Protein AF-B4EXF0-F1 (afdb_monomer_lite)

Organism: Proteus mirabilis (strain HI4320) (NCBI:txid529507)

Sequence (108 aa):
MRCEFGQGVREWAQDFWNEILFPFFVTAGLLLPLILVVGVFLVWDEQRQAEWGRYYLTECQLVERNRNAGFWSGRENILQCGMTREHVNADAYEKAIRAWQQKQTETE

Structure (mmCIF, N/CA/C/O backbone):
data_AF-B4EXF0-F1
#
_entry.id   AF-B4EXF0-F1
#
loop_
_atom_site.group_PDB
_atom_site.id
_atom_site.type_symbol
_atom_site.label_atom_id
_atom_site.label_alt_id
_atom_site.label_comp_id
_atom_site.label_asym_id
_atom_site.label_entity_id
_atom_site.label_seq_id
_atom_site.pdbx_PDB_ins_code
_atom_site.Cartn_x
_atom_site.Cartn_y
_atom_site.Cartn_z
_atom_site.occupancy
_atom_site.B_iso_or_equiv
_atom_site.auth_seq_id
_atom_site.auth_comp_id
_atom_site.auth_asym_id
_atom_site.auth_atom_id
_atom_site.pdbx_PDB_model_num
ATOM 1 N N . MET A 1 1 ? 37.226 6.032 -56.724 1.00 40.16 1 MET A N 1
ATOM 2 C CA . MET A 1 1 ? 36.592 4.872 -56.064 1.00 40.16 1 MET A CA 1
ATOM 3 C C . MET A 1 1 ? 35.904 5.410 -54.823 1.00 40.16 1 MET A C 1
ATOM 5 O O . MET A 1 1 ? 36.587 5.881 -53.925 1.00 40.16 1 MET A O 1
ATOM 9 N N . ARG A 1 2 ? 34.576 5.546 -54.867 1.00 41.88 2 ARG A N 1
ATOM 10 C CA . ARG A 1 2 ? 33.779 6.204 -53.822 1.00 41.88 2 ARG A CA 1
ATOM 11 C C . ARG A 1 2 ? 33.277 5.100 -52.896 1.00 41.88 2 ARG A C 1
ATOM 13 O O . ARG A 1 2 ? 32.694 4.143 -53.382 1.00 41.88 2 ARG A O 1
ATOM 20 N N . CYS A 1 3 ? 33.609 5.193 -51.615 1.00 49.22 3 CYS A N 1
ATOM 21 C CA . CYS A 1 3 ? 33.392 4.141 -50.630 1.00 49.22 3 CYS A CA 1
ATOM 22 C C . CYS A 1 3 ? 31.907 3.743 -50.532 1.00 49.22 3 CYS A C 1
ATOM 24 O O . CYS A 1 3 ? 31.099 4.522 -50.035 1.00 49.22 3 CYS A O 1
ATOM 26 N N . GLU A 1 4 ? 31.577 2.510 -50.922 1.00 52.06 4 GLU A N 1
ATOM 27 C CA . GLU A 1 4 ? 30.278 1.853 -50.669 1.00 52.06 4 GLU A CA 1
ATOM 28 C C . GLU A 1 4 ? 30.135 1.366 -49.212 1.00 52.06 4 GLU A C 1
ATOM 30 O O . GLU A 1 4 ? 29.144 0.753 -48.829 1.00 52.06 4 GLU A O 1
ATOM 35 N N . PHE A 1 5 ? 31.108 1.685 -48.353 1.00 48.38 5 PHE A N 1
ATOM 36 C CA . PHE A 1 5 ? 31.152 1.254 -46.952 1.00 48.38 5 PHE A CA 1
ATOM 37 C C . PHE A 1 5 ? 30.057 1.891 -46.072 1.00 48.38 5 PHE A C 1
ATOM 39 O O . PHE A 1 5 ? 29.817 1.442 -44.957 1.00 48.38 5 PHE A O 1
ATOM 46 N N . GLY A 1 6 ? 29.384 2.942 -46.556 1.00 55.31 6 GLY A N 1
ATOM 47 C CA . GLY A 1 6 ? 28.331 3.647 -45.817 1.00 55.31 6 GLY A CA 1
ATOM 48 C C . GLY A 1 6 ? 26.916 3.088 -46.003 1.00 55.31 6 GLY A C 1
ATOM 49 O O . GLY A 1 6 ? 26.067 3.330 -45.149 1.00 55.31 6 GLY A O 1
ATOM 50 N N . GLN A 1 7 ? 26.641 2.350 -47.088 1.00 57.41 7 GLN A N 1
ATOM 51 C CA . GLN A 1 7 ? 25.297 1.814 -47.353 1.00 57.41 7 GLN A CA 1
ATOM 52 C C . GLN A 1 7 ? 24.999 0.573 -46.506 1.00 57.41 7 GLN A C 1
ATOM 54 O O . GLN A 1 7 ? 24.001 0.571 -45.792 1.00 57.41 7 GLN A O 1
ATOM 59 N N . GLY A 1 8 ? 25.913 -0.403 -46.466 1.00 66.31 8 GLY A N 1
ATOM 60 C CA . GLY A 1 8 ? 25.713 -1.631 -45.682 1.00 66.31 8 GLY A CA 1
ATOM 61 C C . GLY A 1 8 ? 25.619 -1.399 -44.168 1.00 66.31 8 GLY A C 1
ATOM 62 O O . GLY A 1 8 ? 24.878 -2.089 -43.478 1.00 66.31 8 GLY A O 1
ATOM 63 N N . VAL A 1 9 ? 26.303 -0.377 -43.637 1.00 72.62 9 VAL A N 1
ATOM 64 C CA . VAL A 1 9 ? 26.211 -0.004 -42.210 1.00 72.62 9 VAL A CA 1
ATOM 65 C C . VAL A 1 9 ? 24.851 0.612 -41.878 1.00 72.62 9 VAL A C 1
ATOM 67 O O . VAL A 1 9 ? 24.314 0.384 -40.797 1.00 72.62 9 VAL A O 1
ATOM 70 N N . ARG A 1 10 ? 24.278 1.389 -42.803 1.00 72.19 10 ARG A N 1
ATOM 71 C CA . ARG A 1 10 ? 22.977 2.035 -42.610 1.00 72.19 10 ARG A CA 1
ATOM 72 C C . ARG A 1 10 ? 21.832 1.027 -42.699 1.00 72.19 10 ARG A C 1
ATOM 74 O O . ARG A 1 10 ? 20.913 1.102 -41.892 1.00 72.19 10 ARG A O 1
ATOM 81 N N . GLU A 1 11 ? 21.933 0.078 -43.623 1.00 80.38 11 GLU A N 1
ATOM 82 C CA . GLU A 1 11 ? 20.989 -1.036 -43.764 1.00 80.38 11 GLU A CA 1
ATOM 83 C C . GLU A 1 11 ? 21.034 -1.956 -42.538 1.00 80.38 11 GLU A C 1
ATOM 85 O O . GLU A 1 11 ? 19.998 -2.200 -41.926 1.00 80.38 11 GLU A O 1
ATOM 90 N N . TRP A 1 12 ? 22.232 -2.349 -42.085 1.00 80.06 12 TRP A N 1
ATOM 91 C CA . TRP A 1 12 ? 22.395 -3.134 -40.856 1.00 80.06 12 TRP A CA 1
ATOM 92 C C . TRP A 1 12 ? 21.836 -2.415 -39.619 1.00 80.06 12 TRP A C 1
ATOM 94 O O . TRP A 1 12 ? 21.168 -3.024 -38.786 1.00 80.06 12 TRP A O 1
ATOM 104 N N . ALA A 1 13 ? 22.065 -1.103 -39.505 1.00 81.62 13 ALA A N 1
ATOM 105 C CA . ALA A 1 13 ? 21.520 -0.309 -38.409 1.00 81.62 13 ALA A CA 1
ATOM 106 C C . ALA A 1 13 ? 19.985 -0.218 -38.455 1.00 81.62 13 ALA A C 1
ATOM 108 O O . ALA A 1 13 ? 19.351 -0.213 -37.402 1.00 81.62 13 ALA A O 1
ATOM 109 N N . GLN A 1 14 ? 19.381 -0.152 -39.647 1.00 80.50 14 GLN A N 1
ATOM 110 C CA . GLN A 1 14 ? 17.923 -0.150 -39.802 1.00 80.50 14 GLN A CA 1
ATOM 111 C C . GLN A 1 14 ? 17.304 -1.504 -39.444 1.00 80.50 14 GLN A C 1
ATOM 113 O O . GLN A 1 14 ? 16.290 -1.518 -38.747 1.00 80.50 14 GLN A O 1
ATOM 118 N N . ASP A 1 15 ? 17.919 -2.615 -39.850 1.00 82.81 15 ASP A N 1
ATOM 119 C CA . ASP A 1 15 ? 17.464 -3.961 -39.471 1.00 82.81 15 ASP A CA 1
ATOM 120 C C . ASP A 1 15 ? 17.567 -4.176 -37.962 1.00 82.81 15 ASP A C 1
ATOM 122 O O . ASP A 1 15 ? 16.587 -4.531 -37.308 1.00 82.81 15 ASP A O 1
ATOM 126 N N . PHE A 1 16 ? 18.717 -3.844 -37.370 1.00 83.44 16 PHE A N 1
ATOM 127 C CA . PHE A 1 16 ? 18.906 -3.936 -35.925 1.00 83.44 16 PHE A CA 1
ATOM 128 C C . PHE A 1 16 ? 17.891 -3.078 -35.155 1.00 83.44 16 PHE A C 1
ATOM 130 O O . PHE A 1 16 ? 17.359 -3.491 -34.119 1.00 83.44 16 PHE A O 1
ATOM 137 N 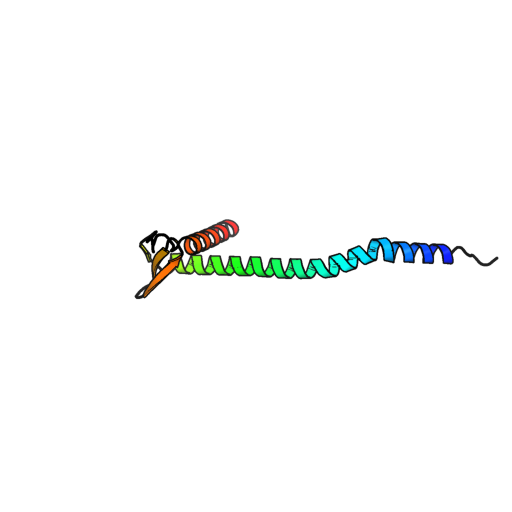N . TRP A 1 17 ? 17.589 -1.881 -35.667 1.00 82.62 17 TRP A N 1
ATOM 138 C CA . TRP A 1 17 ? 16.598 -1.007 -35.055 1.00 82.62 17 TRP A CA 1
ATOM 139 C C . TRP A 1 17 ? 15.188 -1.590 -35.136 1.00 82.62 17 TRP A C 1
ATOM 141 O O . TRP A 1 17 ? 14.482 -1.572 -34.136 1.00 82.62 17 TRP A O 1
ATOM 151 N N . ASN A 1 18 ? 14.772 -2.122 -36.284 1.00 83.00 18 ASN A N 1
ATOM 152 C CA . ASN A 1 18 ? 13.396 -2.574 -36.497 1.00 83.00 18 ASN A CA 1
ATOM 153 C C . ASN A 1 18 ? 13.104 -3.951 -35.900 1.00 83.00 18 ASN A C 1
ATOM 155 O O . ASN A 1 18 ? 12.007 -4.176 -35.392 1.00 83.00 18 ASN A O 1
ATOM 159 N N . GLU A 1 19 ? 14.061 -4.870 -35.968 1.00 81.88 19 GLU A N 1
ATOM 160 C CA . GLU A 1 19 ? 13.838 -6.267 -35.598 1.00 81.88 19 GLU A CA 1
ATOM 161 C C . GLU A 1 19 ? 14.115 -6.516 -34.114 1.00 81.88 19 GLU A C 1
ATOM 163 O O . GLU A 1 19 ? 13.429 -7.307 -33.469 1.00 81.88 19 GLU A O 1
ATOM 168 N N . ILE A 1 20 ? 15.087 -5.793 -33.548 1.00 81.12 20 ILE A N 1
ATOM 169 C CA . ILE A 1 20 ? 15.493 -5.957 -32.153 1.00 81.12 20 ILE A CA 1
ATOM 170 C C . ILE A 1 20 ? 14.961 -4.794 -31.326 1.00 81.12 20 ILE A C 1
ATOM 172 O O . ILE A 1 20 ? 14.101 -4.989 -30.477 1.00 81.12 20 ILE A O 1
ATOM 176 N N . LEU A 1 21 ? 15.423 -3.567 -31.559 1.00 83.94 21 LEU A N 1
ATOM 177 C CA . LEU A 1 21 ? 15.153 -2.467 -30.627 1.00 83.94 21 LEU A CA 1
ATOM 178 C C . LEU A 1 21 ? 13.694 -1.985 -30.632 1.00 83.94 21 LEU A C 1
ATOM 180 O O . LEU A 1 21 ? 13.117 -1.765 -29.567 1.00 83.94 21 LEU A O 1
ATOM 184 N N . PHE A 1 22 ? 13.077 -1.837 -31.800 1.00 84.25 22 PHE A N 1
ATOM 185 C CA . PHE A 1 22 ? 11.719 -1.322 -31.964 1.00 84.25 22 PHE A CA 1
ATOM 186 C C . PHE A 1 22 ? 10.665 -2.123 -31.180 1.00 84.25 22 PHE A C 1
ATOM 188 O O . PHE A 1 22 ? 9.925 -1.497 -30.418 1.00 84.25 22 PHE A O 1
ATOM 195 N N . PRO A 1 23 ? 10.595 -3.469 -31.251 1.00 84.38 23 PRO A N 1
ATOM 196 C CA . PRO A 1 23 ? 9.630 -4.221 -30.452 1.00 84.38 23 PRO A CA 1
ATOM 197 C C . PRO A 1 23 ? 9.886 -4.088 -28.946 1.00 84.38 23 PRO A C 1
ATOM 199 O O . PRO A 1 23 ? 8.922 -3.971 -28.186 1.00 84.38 23 PRO A O 1
ATOM 202 N N . PHE A 1 24 ? 11.145 -4.022 -28.491 1.00 83.12 24 PHE A N 1
ATOM 203 C CA . PHE A 1 24 ? 11.445 -3.752 -27.078 1.00 83.12 24 PHE A CA 1
ATOM 204 C C . PHE A 1 24 ? 10.968 -2.365 -26.644 1.00 83.12 24 PHE A C 1
ATOM 206 O O . PHE A 1 24 ? 10.347 -2.243 -25.593 1.00 83.12 24 PHE 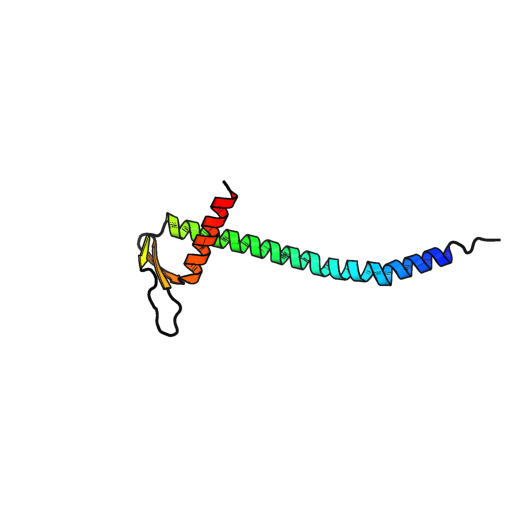A O 1
ATOM 213 N N . PHE A 1 25 ? 11.191 -1.321 -27.444 1.00 84.88 25 PHE A N 1
ATOM 214 C CA . PHE A 1 25 ? 10.744 0.030 -27.098 1.00 84.88 25 PHE A CA 1
ATOM 215 C C . PHE A 1 25 ? 9.223 0.183 -27.144 1.00 84.88 25 PHE A C 1
ATOM 217 O O . PHE A 1 25 ? 8.661 0.876 -26.299 1.00 84.88 25 PHE A O 1
ATOM 224 N N . VAL A 1 26 ? 8.540 -0.483 -28.076 1.00 85.56 26 VAL A N 1
ATOM 225 C CA . VAL A 1 26 ? 7.072 -0.473 -28.155 1.00 85.56 26 VAL A CA 1
ATOM 226 C C . VAL A 1 26 ? 6.458 -1.228 -26.975 1.00 85.56 26 VAL A C 1
ATOM 228 O O . VAL A 1 26 ? 5.552 -0.715 -26.318 1.00 85.56 26 VAL A O 1
ATOM 231 N N . THR A 1 27 ? 6.966 -2.423 -26.661 1.00 86.19 27 THR A N 1
ATOM 232 C CA . THR A 1 27 ? 6.480 -3.211 -25.516 1.00 86.19 27 THR A CA 1
ATOM 233 C C . THR A 1 27 ? 6.791 -2.527 -24.191 1.00 86.19 27 THR A C 1
ATOM 235 O O . THR A 1 27 ? 5.896 -2.401 -23.359 1.00 86.19 27 THR A O 1
ATOM 238 N N . ALA A 1 28 ? 8.009 -2.011 -24.005 1.00 86.06 28 ALA A N 1
ATOM 239 C CA . ALA A 1 28 ? 8.367 -1.228 -22.829 1.00 86.06 28 ALA A CA 1
ATOM 240 C C . ALA A 1 28 ? 7.510 0.040 -22.735 1.00 86.06 28 ALA A C 1
ATOM 242 O O . ALA A 1 28 ? 6.929 0.292 -21.689 1.00 86.06 28 ALA A O 1
ATOM 243 N N . GLY A 1 29 ? 7.339 0.796 -23.822 1.00 87.38 29 GLY A N 1
ATOM 244 C CA . GLY A 1 29 ? 6.516 2.008 -23.843 1.00 87.38 29 GLY A CA 1
ATOM 245 C C . GLY A 1 29 ? 5.055 1.776 -23.445 1.00 87.38 29 GLY A C 1
ATOM 246 O O . GLY A 1 29 ? 4.441 2.666 -22.863 1.00 87.38 29 GLY A O 1
ATOM 247 N N . LEU A 1 30 ? 4.511 0.581 -23.696 1.00 88.75 30 LEU A N 1
ATOM 248 C CA . LEU A 1 30 ? 3.171 0.184 -23.259 1.00 88.75 30 LEU A CA 1
ATOM 249 C C . LEU A 1 30 ? 3.152 -0.351 -21.815 1.00 88.75 30 LEU A C 1
ATOM 251 O O . LEU A 1 30 ? 2.271 -0.005 -21.030 1.00 88.75 30 LEU A O 1
ATOM 255 N N . LEU A 1 31 ? 4.109 -1.210 -21.459 1.00 90.31 31 LEU A N 1
ATOM 256 C CA . LEU A 1 31 ? 4.122 -1.913 -20.174 1.00 90.31 31 LEU A CA 1
ATOM 257 C C . LEU A 1 31 ? 4.571 -1.020 -19.017 1.00 90.31 31 LEU A C 1
ATOM 259 O O . LEU A 1 31 ? 4.003 -1.104 -17.934 1.00 90.31 31 LEU A O 1
ATOM 263 N N . LEU A 1 32 ? 5.555 -0.147 -19.228 1.00 90.88 32 LEU A N 1
ATOM 264 C CA . LEU A 1 32 ? 6.098 0.729 -18.187 1.00 90.88 32 LEU A CA 1
ATOM 265 C C . LEU A 1 32 ? 5.040 1.660 -17.569 1.00 90.88 32 LEU A C 1
ATOM 267 O O . LEU A 1 32 ? 4.924 1.662 -16.343 1.00 90.88 32 LEU A O 1
ATOM 271 N N . PRO A 1 33 ? 4.215 2.401 -18.342 1.00 90.38 33 PRO A N 1
ATOM 272 C CA . PRO A 1 33 ? 3.152 3.208 -17.747 1.00 90.38 33 PRO A CA 1
ATOM 273 C C . PRO A 1 33 ? 2.092 2.344 -17.059 1.00 90.38 33 PRO A C 1
ATOM 275 O O . PRO A 1 33 ? 1.585 2.738 -16.014 1.00 90.38 33 PRO A O 1
ATOM 278 N N . LEU A 1 34 ? 1.788 1.152 -17.585 1.00 89.44 34 LEU A N 1
ATOM 279 C CA . LEU A 1 34 ? 0.825 0.243 -16.964 1.00 89.44 34 LEU A CA 1
ATOM 280 C C . LEU A 1 34 ? 1.314 -0.248 -15.591 1.00 89.44 34 LEU A C 1
ATOM 282 O O . LEU A 1 34 ? 0.559 -0.216 -14.622 1.00 89.44 34 LEU A O 1
ATOM 286 N N . ILE A 1 35 ? 2.592 -0.624 -15.488 1.00 91.06 35 ILE A N 1
ATOM 287 C CA . ILE A 1 35 ? 3.235 -1.013 -14.226 1.00 91.06 35 ILE A CA 1
ATOM 288 C C . ILE A 1 35 ? 3.245 0.162 -13.244 1.00 91.06 35 ILE A C 1
ATOM 290 O O . ILE A 1 35 ? 2.917 -0.028 -12.075 1.00 91.06 35 ILE A O 1
ATOM 294 N N . LEU A 1 36 ? 3.571 1.375 -13.704 1.00 91.12 36 LEU A N 1
ATOM 295 C CA . LEU A 1 36 ? 3.564 2.569 -12.853 1.00 91.12 36 LEU A CA 1
ATOM 296 C C . LEU A 1 36 ? 2.167 2.870 -12.304 1.00 91.12 36 LEU A C 1
ATOM 298 O O . LEU A 1 36 ? 2.028 3.129 -11.112 1.00 91.12 36 LEU A O 1
ATOM 302 N N . VAL A 1 37 ? 1.131 2.796 -13.144 1.00 91.81 37 VAL A N 1
ATOM 303 C CA . VAL A 1 37 ? -0.258 3.006 -12.714 1.00 91.81 37 VAL A CA 1
ATOM 304 C C . VAL A 1 37 ? -0.645 1.971 -11.660 1.00 91.81 37 VAL A C 1
ATOM 306 O O . VAL A 1 37 ? -1.086 2.351 -10.578 1.00 91.81 37 VAL A O 1
ATOM 309 N N . VAL A 1 38 ? -0.423 0.680 -11.923 1.00 90.25 38 VAL A N 1
ATOM 310 C CA . VAL A 1 38 ? -0.731 -0.389 -10.958 1.00 90.25 38 VAL A CA 1
ATOM 311 C C . VAL A 1 38 ? 0.046 -0.197 -9.653 1.00 90.25 38 VAL A C 1
ATOM 313 O O . VAL A 1 38 ? -0.543 -0.303 -8.581 1.00 90.25 38 VAL A O 1
ATOM 316 N N . GLY A 1 39 ? 1.331 0.153 -9.725 1.00 88.06 39 GLY A N 1
ATOM 317 C CA . GLY A 1 39 ? 2.161 0.415 -8.549 1.00 88.06 39 GLY A CA 1
ATOM 318 C C . GLY A 1 39 ? 1.622 1.556 -7.685 1.00 88.06 39 GLY A C 1
ATOM 319 O O . GLY A 1 39 ? 1.473 1.390 -6.477 1.00 88.06 39 GLY A O 1
ATOM 320 N N . VAL A 1 40 ? 1.255 2.689 -8.294 1.00 88.81 40 VAL A N 1
ATOM 321 C CA . VAL A 1 40 ? 0.657 3.825 -7.568 1.00 88.81 40 VAL A CA 1
ATOM 322 C C . VAL A 1 40 ? -0.677 3.433 -6.930 1.00 88.81 40 VAL A C 1
ATOM 324 O O . VAL A 1 40 ? -0.925 3.787 -5.779 1.00 88.81 40 VAL A O 1
ATOM 327 N N . PHE A 1 41 ? -1.519 2.673 -7.637 1.00 86.31 41 PHE A N 1
ATOM 328 C CA . PHE A 1 41 ? -2.790 2.191 -7.090 1.00 86.31 41 PHE A CA 1
ATOM 329 C C . PHE A 1 41 ? -2.604 1.261 -5.887 1.00 86.31 41 PHE A C 1
ATOM 331 O O . PHE A 1 41 ? -3.346 1.391 -4.915 1.00 86.31 41 PHE A O 1
ATOM 338 N N . LEU A 1 42 ? -1.623 0.355 -5.929 1.00 82.62 42 LEU A N 1
ATOM 339 C CA . LEU A 1 42 ? -1.332 -0.551 -4.815 1.00 82.62 42 LEU A CA 1
ATOM 340 C C . LEU A 1 42 ? -0.866 0.221 -3.577 1.00 82.62 42 LEU A C 1
ATOM 342 O O . LEU A 1 42 ? -1.430 0.039 -2.502 1.00 82.62 42 LEU A O 1
ATOM 346 N N . VAL A 1 43 ? 0.081 1.150 -3.746 1.00 81.75 43 VAL A N 1
ATOM 347 C CA . VAL A 1 43 ? 0.563 2.000 -2.644 1.00 81.75 43 VAL A CA 1
ATOM 348 C C . VAL A 1 43 ? -0.576 2.843 -2.064 1.00 81.75 43 VAL A C 1
ATOM 350 O O . VAL A 1 43 ? -0.695 2.982 -0.847 1.00 81.75 43 VAL A O 1
ATOM 353 N N . TRP A 1 44 ? -1.443 3.391 -2.917 1.00 81.56 44 TRP A N 1
ATOM 354 C CA . TRP A 1 44 ? -2.604 4.159 -2.472 1.00 81.56 44 TRP A CA 1
ATOM 355 C C . TRP A 1 44 ? -3.607 3.307 -1.678 1.00 81.56 44 TRP A C 1
ATOM 357 O O . TRP A 1 44 ? -4.098 3.748 -0.637 1.00 81.56 44 TRP A O 1
ATOM 367 N N . ASP A 1 45 ? -3.913 2.089 -2.135 1.00 80.12 45 ASP A N 1
ATOM 368 C CA . ASP A 1 45 ? -4.835 1.187 -1.433 1.00 80.12 45 ASP A CA 1
ATOM 369 C C . ASP A 1 45 ? -4.285 0.747 -0.071 1.00 80.12 45 ASP A C 1
ATOM 371 O O . ASP A 1 45 ? -5.029 0.748 0.911 1.00 80.12 45 ASP A O 1
ATOM 375 N N . GLU A 1 46 ? -2.987 0.449 0.021 1.00 77.50 46 GLU A N 1
ATOM 376 C CA . GLU A 1 46 ? -2.329 0.112 1.288 1.00 77.50 46 GLU A CA 1
ATOM 377 C C . GLU A 1 46 ? -2.355 1.279 2.276 1.00 77.50 46 GLU A C 1
ATOM 379 O O . GLU A 1 46 ? -2.710 1.098 3.444 1.00 77.50 46 GLU A O 1
ATOM 384 N N . GLN A 1 47 ? -2.046 2.497 1.815 1.00 76.94 47 GLN A N 1
ATOM 385 C CA . GLN A 1 47 ? -2.153 3.694 2.651 1.00 76.94 47 GLN A CA 1
ATOM 386 C C . GLN A 1 47 ? -3.575 3.898 3.164 1.00 76.94 47 GLN A C 1
ATOM 388 O O . GLN A 1 47 ? -3.764 4.146 4.357 1.00 76.94 47 GLN A O 1
ATOM 393 N N . ARG A 1 48 ? -4.572 3.732 2.288 1.00 80.50 48 ARG A N 1
ATOM 394 C CA . ARG A 1 48 ? -5.976 3.822 2.674 1.00 80.50 48 ARG A CA 1
ATOM 395 C C . ARG A 1 48 ? -6.313 2.748 3.709 1.00 80.50 48 ARG A C 1
ATOM 397 O O . ARG A 1 48 ? -6.836 3.077 4.763 1.00 80.50 48 ARG A O 1
ATOM 404 N N . GLN A 1 49 ? -5.967 1.483 3.485 1.00 77.38 49 GLN A N 1
ATOM 405 C CA . GLN A 1 49 ? -6.247 0.409 4.451 1.00 77.38 49 GLN A CA 1
ATOM 406 C C . GLN A 1 49 ? -5.592 0.654 5.817 1.00 77.38 49 GLN A C 1
ATOM 408 O O . GLN A 1 49 ? -6.243 0.446 6.841 1.00 77.38 49 GLN A O 1
ATOM 413 N N . ALA A 1 50 ? -4.355 1.153 5.851 1.00 75.94 50 ALA A N 1
ATOM 414 C CA . ALA A 1 50 ? -3.668 1.494 7.094 1.00 75.94 50 ALA A CA 1
ATOM 415 C C . ALA A 1 50 ? -4.340 2.661 7.844 1.00 75.94 50 ALA A C 1
ATOM 417 O O . ALA A 1 50 ? -4.413 2.645 9.073 1.00 75.94 50 ALA A O 1
ATOM 418 N N . GLU A 1 51 ? -4.859 3.664 7.133 1.00 80.06 51 GLU A N 1
ATOM 419 C CA . GLU A 1 51 ? -5.569 4.790 7.748 1.00 80.06 51 GLU A CA 1
ATOM 420 C C . GLU A 1 51 ? -6.900 4.361 8.377 1.00 80.06 51 GLU A C 1
ATOM 422 O O . GLU A 1 51 ? -7.209 4.754 9.504 1.00 80.06 51 GLU A O 1
ATOM 427 N N . TRP A 1 52 ? -7.639 3.479 7.701 1.00 75.12 52 TRP A N 1
ATOM 428 C CA . TRP A 1 52 ? -8.848 2.865 8.254 1.00 75.12 52 TRP A CA 1
ATOM 429 C C . TRP A 1 52 ? -8.517 1.956 9.443 1.00 75.12 52 TRP A C 1
ATOM 431 O O . TRP A 1 52 ? -9.206 1.996 10.458 1.00 75.12 52 TRP A O 1
ATOM 441 N N . GLY A 1 53 ? -7.420 1.195 9.367 1.00 76.00 53 GLY A N 1
ATOM 442 C CA . GLY A 1 53 ? -6.910 0.400 10.486 1.00 76.00 53 GLY A CA 1
ATOM 443 C C . GLY A 1 53 ? -6.598 1.254 11.717 1.00 76.00 53 GLY A C 1
ATOM 444 O O . GLY A 1 53 ? -6.978 0.886 12.828 1.00 76.00 53 GLY A O 1
ATOM 445 N N . ARG A 1 54 ? -5.986 2.431 11.519 1.00 77.38 54 ARG A N 1
ATOM 446 C CA . ARG A 1 54 ? -5.766 3.417 12.586 1.00 77.38 54 ARG A CA 1
ATOM 447 C C . ARG A 1 54 ? -7.090 3.886 13.182 1.00 77.38 54 ARG A C 1
ATOM 449 O O . ARG A 1 54 ? -7.250 3.782 14.390 1.00 77.38 54 ARG A O 1
ATOM 456 N N . TYR A 1 55 ? -8.026 4.346 12.348 1.00 75.88 55 TYR A N 1
ATOM 457 C CA . TYR A 1 55 ? -9.343 4.827 12.784 1.00 75.88 55 TYR A CA 1
ATOM 458 C C . TYR A 1 55 ? -10.070 3.789 13.649 1.00 75.88 55 TYR A C 1
ATOM 460 O O . TYR A 1 55 ? -10.516 4.083 14.758 1.00 75.88 55 TYR A O 1
ATOM 468 N N . TYR A 1 56 ? -10.085 2.538 13.195 1.00 72.56 56 TYR A N 1
ATOM 469 C CA . TYR A 1 56 ? -10.704 1.436 13.916 1.00 72.56 56 TYR A CA 1
ATOM 470 C C . TYR A 1 56 ? -10.042 1.092 15.255 1.00 72.56 56 TYR A C 1
ATOM 472 O O . TYR A 1 56 ? -10.728 0.594 16.143 1.00 72.56 56 TYR A O 1
ATOM 480 N N . LEU A 1 57 ? -8.735 1.310 15.408 1.00 72.38 57 LEU A N 1
ATOM 481 C CA . LEU A 1 57 ? -8.013 1.023 16.652 1.00 72.38 57 LEU A CA 1
ATOM 482 C C . LEU A 1 57 ? -8.023 2.198 17.635 1.00 72.38 57 LEU A C 1
ATOM 484 O O . LEU A 1 57 ? -7.975 1.972 18.842 1.00 72.38 57 LEU A O 1
ATOM 488 N N . THR A 1 58 ? -8.060 3.439 17.141 1.00 72.25 58 THR A N 1
ATOM 489 C CA . THR A 1 58 ? -7.993 4.642 17.985 1.00 72.25 58 THR A CA 1
ATOM 490 C C . THR A 1 58 ? -9.362 5.171 18.393 1.00 72.25 58 THR A C 1
ATOM 492 O O . THR A 1 58 ? -9.491 5.692 19.497 1.00 72.25 58 THR A O 1
ATOM 495 N N . GLU A 1 59 ? -10.373 5.062 17.526 1.00 66.81 59 GLU A N 1
ATOM 496 C CA . GLU A 1 59 ? -11.690 5.685 17.745 1.00 66.81 59 GLU A CA 1
ATOM 497 C C . GLU A 1 59 ? -12.824 4.685 18.002 1.00 66.81 59 GLU A C 1
ATOM 499 O O . GLU A 1 59 ? -13.890 5.075 18.486 1.00 66.81 59 GLU A O 1
ATOM 504 N N . CYS A 1 60 ? -12.607 3.395 17.737 1.00 69.81 60 CYS A N 1
ATOM 505 C CA . CYS A 1 60 ? -13.638 2.374 17.880 1.00 69.81 60 CYS A CA 1
ATOM 506 C C . CYS A 1 60 ? -13.268 1.324 18.930 1.00 69.81 60 CYS A C 1
ATOM 508 O O . CYS A 1 60 ? -12.179 0.754 18.920 1.00 69.81 60 CYS A O 1
ATOM 510 N N . GLN A 1 61 ? -14.211 1.007 19.818 1.00 62.62 61 GLN A N 1
ATOM 511 C CA . GLN A 1 61 ? -14.131 -0.185 20.656 1.00 62.62 61 GLN A CA 1
ATOM 512 C C . GLN A 1 61 ? -14.765 -1.363 19.914 1.00 62.62 61 GLN A C 1
ATOM 514 O O . GLN A 1 61 ? -15.898 -1.288 19.437 1.00 62.62 61 GLN A O 1
ATOM 519 N N . LEU A 1 62 ? -14.034 -2.472 19.806 1.00 64.62 62 LEU A N 1
ATOM 520 C CA . LEU A 1 62 ? -14.565 -3.719 19.263 1.00 64.62 62 LEU A CA 1
ATOM 521 C C . LEU A 1 62 ? -15.575 -4.301 20.266 1.00 64.62 62 LEU A C 1
ATOM 523 O O . LEU A 1 62 ? -15.175 -4.800 21.316 1.00 64.62 62 LEU A O 1
ATOM 527 N N . VAL A 1 63 ? -16.872 -4.226 19.960 1.00 62.22 63 VAL A N 1
ATOM 528 C CA . VAL A 1 63 ? -17.932 -4.703 20.870 1.00 62.22 63 VAL A CA 1
ATOM 529 C C . VAL A 1 63 ? -18.191 -6.181 20.679 1.00 62.22 63 VAL A C 1
ATOM 531 O O . VAL A 1 63 ? -18.322 -6.919 21.651 1.00 62.22 63 VAL A O 1
ATOM 534 N N . GLU A 1 64 ? -18.260 -6.619 19.425 1.00 61.16 64 GLU A N 1
ATOM 535 C CA . GLU A 1 64 ? -18.585 -7.999 19.101 1.00 61.16 64 GLU A CA 1
ATOM 536 C C . GLU A 1 64 ? -17.718 -8.467 17.937 1.00 61.16 64 GLU A C 1
ATOM 538 O O . GLU A 1 64 ? -17.772 -7.934 16.825 1.00 61.16 64 GLU A O 1
ATOM 543 N N . ARG A 1 65 ? -16.878 -9.466 18.210 1.00 57.38 65 ARG A N 1
ATOM 544 C CA . ARG A 1 65 ? -16.045 -10.112 17.199 1.00 57.38 65 ARG A CA 1
ATOM 545 C C . ARG A 1 65 ? -16.820 -11.289 16.629 1.00 57.38 65 ARG A C 1
ATOM 547 O O . ARG A 1 65 ? -17.279 -12.132 17.394 1.00 57.38 65 ARG A O 1
ATOM 554 N N . ASN A 1 66 ? -16.869 -11.391 15.304 1.00 55.09 66 ASN A N 1
ATOM 555 C CA . ASN A 1 66 ? -17.350 -12.578 14.608 1.00 55.09 66 ASN A CA 1
ATOM 556 C C . ASN A 1 66 ? -18.844 -12.885 14.844 1.00 55.09 66 ASN A C 1
ATOM 558 O O . ASN A 1 66 ? -19.223 -13.993 15.235 1.00 55.09 66 ASN A O 1
ATOM 562 N N . ARG A 1 67 ? -19.708 -11.901 14.580 1.00 55.59 67 ARG A N 1
ATOM 563 C CA . ARG A 1 67 ? -21.143 -12.141 14.444 1.00 55.59 67 ARG A CA 1
ATOM 564 C C . ARG A 1 67 ? -21.365 -12.880 13.125 1.00 55.59 67 ARG A C 1
ATOM 566 O O . ARG A 1 67 ? -21.193 -12.323 12.042 1.00 55.59 67 ARG A O 1
ATOM 573 N N . ASN A 1 68 ? -21.733 -14.156 13.215 1.00 55.66 68 ASN A N 1
ATOM 574 C CA . ASN A 1 68 ? -22.184 -14.927 12.060 1.00 55.66 68 ASN A CA 1
ATOM 575 C C . ASN A 1 68 ? -23.492 -14.308 11.553 1.00 55.66 68 ASN A C 1
ATOM 577 O O . ASN A 1 68 ? -24.555 -14.543 12.126 1.00 55.66 68 ASN A O 1
ATOM 581 N N . ALA A 1 69 ? -23.421 -13.513 10.488 1.00 57.59 69 ALA A N 1
ATOM 582 C CA . ALA A 1 69 ? -24.590 -12.880 9.884 1.00 57.59 69 ALA A CA 1
ATOM 583 C C . ALA A 1 69 ? -25.463 -13.874 9.072 1.00 57.59 69 ALA A C 1
ATOM 585 O O . ALA A 1 69 ? -26.504 -13.505 8.537 1.00 57.59 69 ALA A O 1
ATOM 586 N N . GLY A 1 70 ? -25.076 -15.155 9.010 1.00 52.09 70 GLY A N 1
ATOM 587 C CA . GLY A 1 70 ? -25.844 -16.254 8.419 1.00 52.09 70 GLY A CA 1
ATOM 588 C C . GLY A 1 70 ? -24.960 -17.237 7.647 1.00 52.09 70 GLY A C 1
ATOM 589 O O . GLY A 1 70 ? -23.777 -16.994 7.455 1.00 52.09 70 GLY A O 1
ATOM 590 N N . PHE A 1 71 ? -25.537 -18.343 7.167 1.00 53.94 71 PHE A N 1
ATOM 591 C CA . PHE A 1 71 ? -24.818 -19.385 6.404 1.00 53.94 71 PHE A CA 1
ATOM 592 C C . PHE A 1 71 ? -24.243 -18.881 5.062 1.00 53.94 71 PHE A C 1
ATOM 594 O O . PHE A 1 71 ? -23.303 -19.462 4.532 1.00 53.94 71 PHE A O 1
ATOM 601 N N . TRP A 1 72 ? -24.799 -17.785 4.533 1.00 54.88 72 TRP A N 1
ATOM 602 C CA . TRP A 1 72 ? -24.395 -17.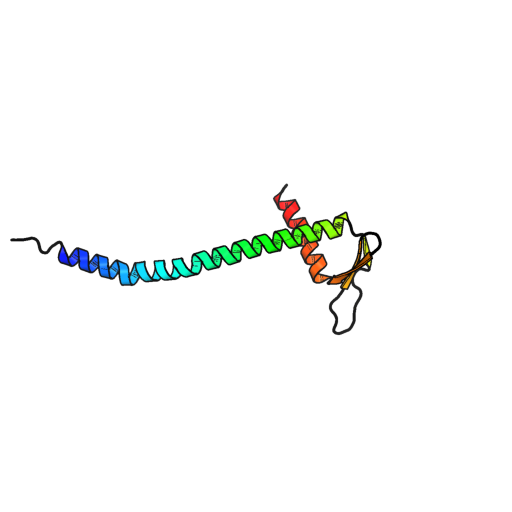139 3.276 1.00 54.88 72 TRP A CA 1
ATOM 603 C C . TRP A 1 72 ? -23.813 -15.733 3.472 1.00 54.88 72 TRP A C 1
ATOM 605 O O . TRP A 1 72 ? -23.440 -15.084 2.498 1.00 54.88 72 TRP A O 1
ATOM 615 N N . SER A 1 73 ? -23.751 -15.250 4.715 1.00 53.75 73 SER A N 1
ATOM 616 C CA . SER A 1 73 ? -23.225 -13.927 5.037 1.00 53.75 73 SER A CA 1
ATOM 617 C C . SER A 1 73 ? -21.845 -14.082 5.652 1.00 53.75 73 SER A C 1
ATOM 619 O O . SER A 1 73 ? -21.665 -14.875 6.577 1.00 53.75 73 SER A O 1
ATOM 621 N N . GLY A 1 74 ? -20.870 -13.334 5.133 1.00 59.03 74 GLY A N 1
ATOM 622 C CA . GLY A 1 74 ? -19.519 -13.298 5.687 1.00 59.03 74 GLY A CA 1
ATOM 623 C C . GLY A 1 74 ? -19.530 -12.956 7.179 1.00 59.03 74 GLY A C 1
ATOM 624 O O . GLY A 1 74 ? -20.485 -12.376 7.699 1.00 59.03 74 GLY A O 1
ATOM 625 N N . ARG A 1 75 ? -18.468 -13.350 7.882 1.00 63.72 75 ARG A N 1
ATOM 626 C CA . ARG A 1 75 ? -18.291 -13.008 9.296 1.00 63.72 75 ARG A CA 1
ATOM 627 C C . ARG A 1 75 ? -18.219 -11.489 9.422 1.00 63.72 75 ARG A C 1
ATOM 629 O O . ARG A 1 75 ? -17.418 -10.863 8.738 1.00 63.72 75 ARG A O 1
ATOM 636 N N . GLU A 1 76 ? -19.029 -10.895 10.289 1.00 65.12 76 GLU A N 1
ATOM 637 C CA . GLU A 1 76 ? -19.026 -9.450 10.527 1.00 65.12 76 GLU A CA 1
ATOM 638 C C . GLU A 1 76 ? -18.535 -9.151 11.944 1.00 65.12 76 GLU A C 1
ATOM 640 O O . GLU A 1 76 ? -18.855 -9.857 12.899 1.00 65.12 76 GLU A O 1
ATOM 645 N N . ASN A 1 77 ? -17.744 -8.097 12.088 1.00 65.31 77 ASN A N 1
ATOM 646 C CA . ASN A 1 77 ? -17.379 -7.510 13.366 1.00 65.31 77 ASN A CA 1
ATOM 647 C C . ASN A 1 77 ? -18.241 -6.264 13.588 1.00 65.31 77 ASN A C 1
ATOM 649 O O . ASN A 1 77 ? -18.393 -5.436 12.688 1.00 65.31 77 ASN A O 1
ATOM 653 N N . ILE A 1 78 ? -18.787 -6.123 14.794 1.00 66.12 78 ILE A N 1
ATOM 654 C CA . ILE A 1 78 ? -19.493 -4.909 15.202 1.00 66.12 78 ILE A CA 1
ATOM 655 C C . ILE A 1 78 ? -18.519 -4.047 15.994 1.00 66.12 78 ILE A C 1
ATOM 657 O O . ILE A 1 78 ? -18.067 -4.411 17.086 1.00 66.12 78 ILE A O 1
ATOM 661 N N . LEU A 1 79 ? -18.213 -2.888 15.428 1.00 67.62 79 LEU A N 1
ATOM 662 C CA . LEU A 1 79 ? -17.411 -1.849 16.055 1.00 67.62 79 LEU A CA 1
ATOM 663 C C . LEU A 1 79 ? -18.351 -0.804 16.648 1.00 67.62 79 LEU A C 1
ATOM 665 O O . LEU A 1 79 ? -19.341 -0.422 16.026 1.00 67.62 79 LEU A O 1
ATOM 669 N N . GLN A 1 80 ? -18.059 -0.341 17.857 1.00 65.94 80 GLN A N 1
ATOM 670 C CA . GLN A 1 80 ? -18.730 0.807 18.454 1.00 65.94 80 GLN A CA 1
ATOM 671 C C . GLN A 1 80 ? -17.760 1.974 18.455 1.00 65.94 80 GLN A C 1
ATOM 673 O O . GLN A 1 80 ? -16.830 2.042 19.259 1.00 65.94 80 GLN A O 1
ATOM 678 N N . CYS A 1 81 ? -17.984 2.876 17.511 1.00 72.56 81 CYS A N 1
ATOM 679 C CA . CYS A 1 81 ? -17.227 4.104 17.347 1.00 72.56 81 CYS A CA 1
ATOM 680 C C . CYS A 1 81 ? -18.055 5.219 17.996 1.00 72.56 81 CYS A C 1
ATOM 682 O O . CYS A 1 81 ? -19.027 5.718 17.427 1.00 72.56 81 CYS A O 1
ATOM 684 N N . GLY A 1 82 ? -17.759 5.540 19.257 1.00 69.62 82 GLY A N 1
ATOM 685 C CA . GLY A 1 82 ? -18.545 6.503 20.034 1.00 69.62 82 GLY A CA 1
ATOM 686 C C . GLY A 1 82 ? -20.011 6.081 20.233 1.00 69.62 82 GLY A C 1
ATOM 687 O O . GLY A 1 82 ? -20.304 5.148 20.981 1.00 69.62 82 GLY A O 1
ATOM 688 N N . MET A 1 83 ? -20.941 6.798 19.592 1.00 62.03 83 MET A N 1
ATOM 689 C CA . MET A 1 83 ? -22.398 6.605 19.728 1.00 62.03 83 MET A CA 1
ATOM 690 C C . MET A 1 83 ? -23.009 5.720 18.627 1.00 62.03 83 MET A C 1
ATOM 692 O O . MET A 1 83 ? -24.177 5.341 18.735 1.00 62.03 83 MET A O 1
ATOM 696 N N . THR A 1 84 ? -22.256 5.380 17.576 1.00 64.25 84 THR A N 1
ATOM 697 C CA . THR A 1 84 ? -22.732 4.582 16.436 1.00 64.25 84 THR A CA 1
ATOM 698 C C . THR A 1 84 ? -22.156 3.166 16.463 1.00 64.25 84 THR A C 1
ATOM 700 O O . THR A 1 84 ? -21.008 2.938 16.846 1.00 64.25 84 THR A O 1
ATOM 703 N N . ARG A 1 85 ? -22.983 2.187 16.070 1.00 65.25 85 ARG A N 1
ATOM 704 C CA . ARG A 1 85 ? -22.542 0.811 15.808 1.00 65.25 85 ARG A CA 1
ATOM 705 C C . ARG A 1 85 ? -22.317 0.650 14.313 1.00 65.25 85 ARG A C 1
ATOM 707 O O . ARG A 1 85 ? -23.268 0.761 13.541 1.00 65.25 85 ARG A O 1
ATOM 714 N N . GLU A 1 86 ? -21.079 0.382 13.929 1.00 67.56 86 GLU A N 1
ATOM 715 C CA . GLU A 1 86 ? -20.698 0.105 12.550 1.00 67.56 86 GLU A CA 1
ATOM 716 C C . GLU A 1 86 ? -20.524 -1.397 12.337 1.00 67.56 86 GLU A C 1
ATOM 718 O O . GLU A 1 86 ? -19.904 -2.102 13.137 1.00 67.56 86 GLU A O 1
ATOM 723 N N . HIS A 1 87 ? -21.096 -1.879 11.237 1.00 66.62 87 HIS A N 1
ATOM 724 C CA . HIS A 1 87 ? -20.993 -3.261 10.796 1.00 66.62 87 HIS A CA 1
ATOM 725 C C . HIS A 1 87 ? -19.877 -3.346 9.765 1.00 66.62 87 HIS A C 1
ATOM 727 O O . HIS A 1 87 ? -20.008 -2.817 8.661 1.00 66.62 87 HIS A O 1
ATOM 733 N N . VAL A 1 88 ? -18.775 -3.995 10.124 1.00 65.56 88 VAL A N 1
ATOM 734 C CA . VAL A 1 88 ? -17.615 -4.129 9.243 1.00 65.56 88 VAL A CA 1
ATOM 735 C C . VAL A 1 88 ? -17.340 -5.606 9.032 1.00 65.56 88 VAL A C 1
ATOM 737 O O . VAL A 1 88 ? -17.321 -6.389 9.976 1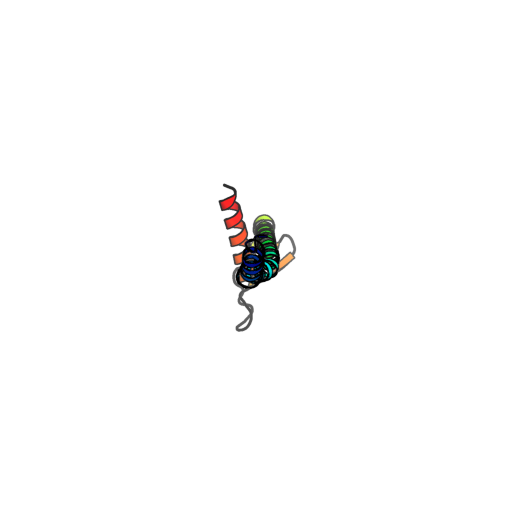.00 65.56 88 VAL A O 1
ATOM 740 N N . ASN A 1 89 ? -17.115 -6.012 7.786 1.00 74.50 89 ASN A N 1
ATOM 741 C CA . ASN A 1 89 ? -16.741 -7.389 7.486 1.00 74.50 89 ASN A CA 1
ATOM 742 C C . ASN A 1 89 ? -15.441 -7.751 8.232 1.00 74.50 89 ASN A C 1
ATOM 744 O O . ASN A 1 89 ? -14.477 -6.982 8.223 1.00 74.50 89 ASN A O 1
ATOM 748 N N . ALA A 1 90 ? -15.413 -8.910 8.888 1.00 70.31 90 ALA A N 1
ATOM 749 C CA . ALA A 1 90 ? -14.293 -9.341 9.710 1.00 70.31 90 ALA A CA 1
ATOM 750 C C . ALA A 1 90 ? -12.988 -9.447 8.910 1.00 70.31 90 ALA A C 1
ATOM 752 O O . ALA A 1 90 ? -11.943 -9.043 9.418 1.00 70.31 90 ALA A O 1
ATOM 753 N N . ASP A 1 91 ? -13.059 -9.900 7.654 1.00 72.12 91 ASP A N 1
ATOM 754 C CA . ASP A 1 91 ? -11.897 -9.985 6.764 1.00 72.12 91 ASP A CA 1
ATOM 755 C C . ASP A 1 91 ? -11.351 -8.594 6.405 1.00 72.12 91 ASP A C 1
ATOM 757 O O . ASP A 1 91 ? -10.140 -8.370 6.416 1.00 72.12 91 ASP A O 1
ATOM 761 N N . ALA A 1 92 ? -12.235 -7.624 6.145 1.00 71.56 92 ALA A N 1
ATOM 762 C CA . ALA A 1 92 ? -11.838 -6.248 5.842 1.00 71.56 92 ALA A CA 1
ATOM 763 C C . ALA A 1 92 ? -11.211 -5.558 7.063 1.00 71.56 92 ALA A C 1
ATOM 765 O O . ALA A 1 92 ? -10.201 -4.865 6.938 1.00 71.56 92 ALA A O 1
ATOM 766 N N . TYR A 1 93 ? -11.776 -5.798 8.247 1.00 71.00 93 TYR A N 1
ATOM 767 C CA . TYR A 1 93 ? -11.246 -5.300 9.511 1.00 71.00 93 TYR A CA 1
ATOM 768 C C . TYR A 1 93 ? -9.854 -5.865 9.812 1.00 71.00 93 TYR A C 1
ATOM 770 O O . TYR A 1 93 ? -8.930 -5.120 10.139 1.00 71.00 93 TYR A O 1
ATOM 778 N N . GLU A 1 94 ? -9.677 -7.181 9.670 1.00 75.94 94 GLU A N 1
ATOM 779 C CA . GLU A 1 94 ? -8.390 -7.825 9.927 1.00 75.94 94 GLU A CA 1
ATOM 780 C C . GLU A 1 94 ? -7.321 -7.371 8.926 1.00 75.94 94 GLU A C 1
ATOM 782 O O . GLU A 1 94 ? -6.187 -7.099 9.322 1.00 75.94 94 GLU A O 1
ATOM 787 N N . LYS A 1 95 ? -7.688 -7.206 7.648 1.00 79.06 95 LYS A N 1
ATOM 788 C CA . LYS A 1 95 ? -6.784 -6.675 6.621 1.00 79.06 95 LYS A CA 1
ATOM 789 C C . LYS A 1 95 ? -6.339 -5.242 6.935 1.00 79.06 95 LYS A C 1
ATOM 791 O O . LYS A 1 95 ? -5.149 -4.950 6.846 1.00 79.06 95 LYS A O 1
ATOM 796 N N . ALA A 1 96 ? -7.260 -4.378 7.368 1.00 77.00 96 ALA A N 1
ATOM 797 C CA . ALA A 1 96 ? -6.954 -2.997 7.744 1.00 77.00 96 ALA A CA 1
ATOM 798 C C . ALA A 1 96 ? -6.017 -2.912 8.966 1.00 77.00 96 ALA A C 1
ATOM 800 O O . ALA A 1 96 ? -5.056 -2.143 8.956 1.00 77.00 96 ALA A O 1
ATOM 801 N N . ILE A 1 97 ? -6.238 -3.742 9.995 1.00 79.81 97 ILE A N 1
ATOM 802 C CA . ILE A 1 97 ? -5.342 -3.804 11.162 1.00 79.81 97 ILE A CA 1
ATOM 803 C C . ILE A 1 97 ? -3.953 -4.308 10.777 1.00 79.81 97 ILE A C 1
ATOM 805 O O . ILE A 1 97 ? -2.959 -3.716 11.197 1.00 79.81 97 ILE A O 1
ATOM 809 N N . ARG A 1 98 ? -3.864 -5.380 9.979 1.00 81.56 98 ARG A N 1
ATOM 810 C CA . ARG A 1 98 ? -2.570 -5.919 9.532 1.00 81.56 98 ARG A CA 1
ATOM 811 C C . ARG A 1 98 ? -1.788 -4.889 8.718 1.00 81.56 98 ARG A C 1
ATOM 813 O O . ARG A 1 98 ? -0.609 -4.696 8.993 1.00 81.56 98 ARG A O 1
ATOM 820 N N . ALA A 1 99 ? -2.447 -4.186 7.795 1.00 80.31 99 ALA A N 1
ATOM 821 C CA . ALA A 1 99 ? -1.827 -3.114 7.015 1.00 80.31 99 ALA A CA 1
ATOM 822 C C . ALA A 1 99 ? -1.288 -1.986 7.915 1.00 80.31 99 ALA A C 1
ATOM 824 O O . ALA A 1 99 ? -0.183 -1.489 7.709 1.00 80.31 99 ALA A O 1
ATOM 825 N N . TRP A 1 100 ? -2.032 -1.613 8.961 1.00 77.12 100 TRP A N 1
ATOM 826 C CA . TRP A 1 100 ? -1.568 -0.628 9.939 1.00 77.12 100 TRP A CA 1
ATOM 827 C C . TRP A 1 100 ? -0.356 -1.119 10.750 1.00 77.12 100 TRP A C 1
ATOM 829 O O . TRP A 1 100 ? 0.607 -0.373 10.921 1.00 77.12 100 TRP A O 1
ATOM 839 N N . GLN A 1 101 ? -0.365 -2.374 11.211 1.00 78.56 101 GLN A N 1
ATOM 840 C CA . GLN A 1 101 ? 0.759 -2.969 11.948 1.00 78.56 101 GLN A CA 1
ATOM 841 C C . GLN A 1 101 ? 2.029 -3.085 11.094 1.00 78.56 101 GLN A C 1
ATOM 843 O O . GLN A 1 101 ? 3.121 -2.813 11.591 1.00 78.56 10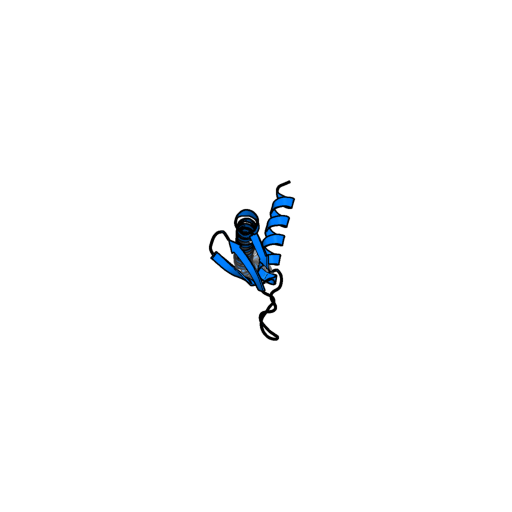1 GLN A O 1
ATOM 848 N N . GLN A 1 102 ? 1.891 -3.449 9.816 1.00 81.12 102 GLN A N 1
ATOM 849 C CA . GLN A 1 102 ? 3.010 -3.495 8.868 1.00 81.12 102 GLN A CA 1
ATOM 850 C C . GLN A 1 102 ? 3.617 -2.106 8.649 1.00 81.12 102 GLN A C 1
ATOM 852 O O . GLN A 1 102 ? 4.828 -1.944 8.749 1.00 81.12 102 GLN A O 1
ATOM 857 N N . LYS A 1 103 ? 2.786 -1.072 8.472 1.00 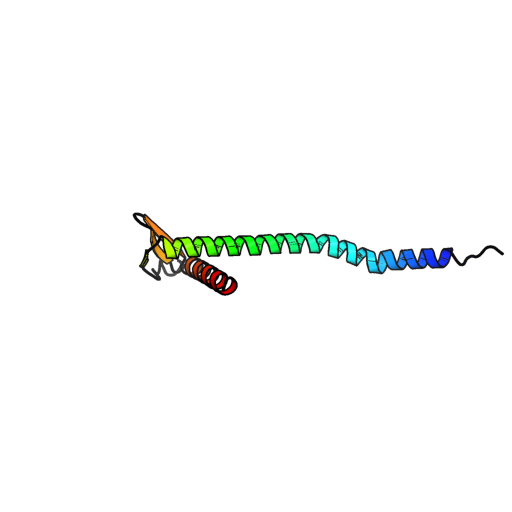75.31 103 LYS A N 1
ATOM 858 C CA . LYS A 1 103 ? 3.278 0.309 8.381 1.00 75.31 103 LYS A CA 1
ATOM 859 C C . LYS A 1 103 ? 4.056 0.762 9.618 1.00 75.31 103 LYS A C 1
ATOM 861 O O . LYS A 1 103 ? 5.047 1.472 9.484 1.00 75.31 103 LYS A O 1
ATOM 866 N N . GLN A 1 104 ? 3.614 0.380 10.817 1.00 70.00 104 GLN A N 1
ATOM 867 C CA . GLN A 1 104 ? 4.319 0.721 12.059 1.00 70.00 104 GLN A CA 1
ATOM 868 C C . GLN A 1 104 ? 5.702 0.058 12.132 1.00 70.00 104 GLN A C 1
ATOM 870 O O . GLN A 1 104 ? 6.651 0.701 12.557 1.00 70.00 104 GLN A O 1
ATOM 875 N N . THR A 1 105 ? 5.834 -1.185 11.656 1.00 66.94 105 THR A N 1
ATOM 876 C CA . THR A 1 105 ? 7.114 -1.919 11.659 1.00 66.94 105 THR A CA 1
ATOM 877 C C . THR A 1 105 ? 8.107 -1.429 10.605 1.00 66.94 105 THR A C 1
ATOM 879 O O . THR A 1 105 ? 9.304 -1.598 10.788 1.00 66.94 105 THR A O 1
ATOM 882 N N . GLU A 1 106 ? 7.644 -0.800 9.523 1.00 61.56 106 GLU A N 1
ATOM 883 C CA . GLU A 1 106 ? 8.516 -0.136 8.537 1.00 61.56 106 GLU A CA 1
ATOM 884 C C . GLU A 1 106 ? 9.017 1.244 8.991 1.00 61.56 106 GLU A C 1
ATOM 886 O O . GLU A 1 106 ? 9.945 1.788 8.393 1.00 61.56 106 GLU A O 1
ATOM 891 N N . THR A 1 107 ? 8.384 1.836 10.009 1.00 55.75 107 THR A N 1
ATOM 892 C CA . THR A 1 107 ? 8.712 3.187 10.493 1.00 55.75 107 THR A CA 1
ATOM 893 C C . THR A 1 107 ? 9.654 3.162 11.711 1.00 55.75 107 THR A C 1
ATOM 895 O O . THR A 1 107 ? 10.081 4.227 12.157 1.00 55.75 107 THR A O 1
ATOM 898 N N . GLU A 1 108 ? 9.971 1.975 12.245 1.00 48.03 108 GLU A N 1
ATOM 899 C CA . GLU A 1 108 ? 10.841 1.763 13.418 1.00 48.03 108 GLU A CA 1
ATOM 900 C C . GLU A 1 108 ? 12.304 1.469 13.042 1.00 48.03 108 GLU A C 1
ATOM 902 O O . GLU A 1 108 ? 12.542 0.730 12.057 1.00 48.03 108 GLU A O 1
#

pLDDT: mean 72.68, std 12.19, range [40.16, 91.81]

Secondary structure (DSSP, 8-state):
---THHHHHHHHHHHIIIIIIHHHHHHHHHHHHHHHHHHHHHHHHHHHHHHHHHHHHHTEEEEEEEEE--TTS-EEEEEEETTEEEEEEHHHHHHHHHHHHHHHHH--

Foldseek 3Di:
DDDPVPVVVVVVVVCCCPVPVVVVCVVCVVVVVVVVVVVVVVVVVLVVLLVVLCCQVPQWDFPAFFDPPDPPDATWTWIHRDPDTDTHHNVSNVSSNVSNVVVVVVVD

Radius of gyration: 27.93 Å; chains: 1; bounding box: 62×26×77 Å